Protein AF-A0A354ZHV3-F1 (afdb_monomer_lite)

Radius of gyration: 22.23 Å; chains: 1; bounding box: 55×33×62 Å

pLDDT: mean 83.25, std 14.15, range [34.53, 95.12]

Secondary structure (DSSP, 8-state):
-----HHHHHHHHHHHHHHHHHHHHH--PPP-BPPTTS-SEEEETTTTEEEESSSB---EEEEEEETTEEEEEEEETTEEEEHHHHHHHHGGGTT---------GGGTTSPPP---S---TTTTT------

Foldseek 3Di:
DDDDDPVRVVVVVVVVVVVVVVCVVPPDDDWDDDAPPDAQWDQDVVLRAIEGPTRDFLWDWDFDQDPVGTFTWIDGPNDTHGPVRVVVRCCVQPPDDDDDDDDPSVCSNDDDDDDDDDDDPPPPPPPDPDD

Sequence (131 aa):
MREMSDAEILQEYNECVMAQEFLAATYYRVAVEIPPGQPQLRYFARGDQWVPRGDVLRCVIHDCGSDSGSQAAIEIDDQELSIEEFGRMLTTYAGWGMRICFVPEDQLEREPEIEVREPNDEADYCRDWDE

Structure (mmCIF, N/CA/C/O backbone):
data_AF-A0A354ZHV3-F1
#
_entry.id   AF-A0A354ZHV3-F1
#
loop_
_atom_site.group_PDB
_atom_site.id
_atom_site.type_symbol
_atom_site.label_atom_id
_atom_site.label_alt_id
_atom_site.label_comp_id
_atom_site.label_asym_id
_atom_site.label_entity_id
_atom_site.label_seq_id
_atom_site.pdbx_PDB_ins_code
_atom_site.Cartn_x
_atom_site.Cartn_y
_atom_site.Cartn_z
_atom_site.occupancy
_atom_site.B_iso_or_equiv
_atom_site.auth_seq_id
_atom_site.auth_comp_id
_atom_site.auth_asym_id
_atom_site.auth_atom_id
_atom_site.pdbx_PDB_model_num
ATOM 1 N N . MET A 1 1 ? -28.012 15.281 36.222 1.00 51.34 1 MET A N 1
ATOM 2 C CA . MET A 1 1 ? -26.556 15.105 36.055 1.00 51.34 1 MET A CA 1
ATOM 3 C C . MET A 1 1 ? -26.115 14.181 37.175 1.00 51.34 1 MET A C 1
ATOM 5 O O . MET A 1 1 ? -26.450 14.482 38.312 1.00 51.34 1 MET A O 1
ATOM 9 N N . ARG A 1 2 ? -25.524 13.021 36.870 1.00 65.38 2 ARG A N 1
ATOM 10 C CA . ARG A 1 2 ? -24.914 12.174 37.906 1.00 65.38 2 ARG A CA 1
ATOM 11 C C . ARG A 1 2 ? -23.575 12.814 38.263 1.00 65.38 2 ARG A C 1
ATOM 13 O O . ARG A 1 2 ? -22.755 12.990 37.368 1.00 65.38 2 ARG A O 1
ATOM 20 N N . GLU A 1 3 ? -23.392 13.195 39.520 1.00 77.31 3 GLU A N 1
ATOM 21 C CA . GLU A 1 3 ? -22.062 13.491 40.050 1.00 77.31 3 GLU A CA 1
ATOM 22 C C . GLU A 1 3 ? -21.380 12.146 40.289 1.00 77.31 3 GLU A C 1
ATOM 24 O O . GLU A 1 3 ? -21.839 11.360 41.114 1.00 77.31 3 GLU A O 1
ATOM 29 N N . MET A 1 4 ? -20.364 11.851 39.482 1.00 78.56 4 MET A N 1
ATOM 30 C CA . MET A 1 4 ? -19.499 10.692 39.673 1.00 78.56 4 MET A CA 1
ATOM 31 C C . MET A 1 4 ? -18.311 11.127 40.515 1.00 78.56 4 MET A C 1
ATOM 33 O O . MET A 1 4 ? -17.766 12.213 40.311 1.00 78.56 4 MET A O 1
ATOM 37 N N . SER A 1 5 ? -17.913 10.282 41.451 1.00 88.44 5 SER A N 1
ATOM 38 C CA . SER A 1 5 ? -16.644 10.440 42.146 1.00 88.44 5 SER A CA 1
ATOM 39 C C . SER A 1 5 ? -15.473 10.199 41.191 1.00 88.44 5 SER A C 1
ATOM 41 O O . SER A 1 5 ? -15.588 9.459 40.213 1.00 88.44 5 SER A O 1
ATOM 43 N N . ASP A 1 6 ? -14.313 10.769 41.510 1.00 86.56 6 ASP A N 1
ATOM 44 C CA . ASP A 1 6 ? -13.072 10.536 40.761 1.00 86.56 6 ASP A CA 1
ATOM 45 C C . ASP A 1 6 ? -12.753 9.036 40.612 1.00 86.56 6 ASP A C 1
ATOM 47 O O . ASP A 1 6 ? -12.227 8.607 39.588 1.00 86.56 6 ASP A O 1
ATOM 51 N N . ALA A 1 7 ? -13.117 8.218 41.606 1.00 88.44 7 ALA A N 1
ATOM 52 C CA . ALA A 1 7 ? -12.936 6.769 41.565 1.00 88.44 7 ALA A CA 1
ATOM 53 C C . ALA A 1 7 ? -13.839 6.086 40.523 1.00 88.44 7 ALA A C 1
ATOM 55 O O . ALA A 1 7 ? -13.375 5.205 39.804 1.00 88.44 7 ALA A O 1
ATOM 56 N N . GLU A 1 8 ? -15.099 6.512 40.411 1.00 87.88 8 GLU A N 1
ATOM 57 C CA . GLU A 1 8 ? -16.034 6.005 39.397 1.00 87.88 8 GLU A CA 1
ATOM 58 C C . GLU A 1 8 ? -15.601 6.433 37.989 1.00 87.88 8 GLU A C 1
ATOM 60 O O . GLU A 1 8 ? -15.647 5.630 37.063 1.00 87.88 8 GLU A O 1
ATOM 65 N N . ILE A 1 9 ? -15.086 7.658 37.835 1.00 87.38 9 ILE A N 1
ATOM 66 C CA . ILE A 1 9 ? -14.523 8.135 36.562 1.00 87.38 9 ILE A CA 1
ATOM 67 C C . ILE A 1 9 ? -13.322 7.281 36.138 1.00 87.38 9 ILE A C 1
ATOM 69 O O . ILE A 1 9 ? -13.232 6.867 34.982 1.00 87.38 9 ILE A O 1
ATOM 73 N N . LEU A 1 10 ? -12.398 7.005 37.064 1.00 90.94 10 LEU A N 1
ATOM 74 C CA . LEU A 1 10 ? -11.225 6.178 36.780 1.00 90.94 10 LEU A CA 1
ATOM 75 C C . LEU A 1 10 ? -11.608 4.737 36.440 1.00 90.94 10 LEU A C 1
ATOM 77 O O . LEU A 1 10 ? -10.989 4.133 35.565 1.00 90.94 10 LEU A O 1
ATOM 81 N N . GLN A 1 11 ? -12.620 4.188 37.108 1.00 91.88 11 GLN A N 1
ATOM 82 C CA . GLN A 1 11 ? -13.105 2.845 36.825 1.00 91.88 11 GLN A CA 1
ATOM 83 C C . GLN A 1 11 ? -13.695 2.746 35.412 1.00 91.88 11 GLN A C 1
ATOM 85 O O . GLN A 1 11 ? -13.255 1.901 34.638 1.00 91.88 11 GLN A O 1
ATOM 90 N N . 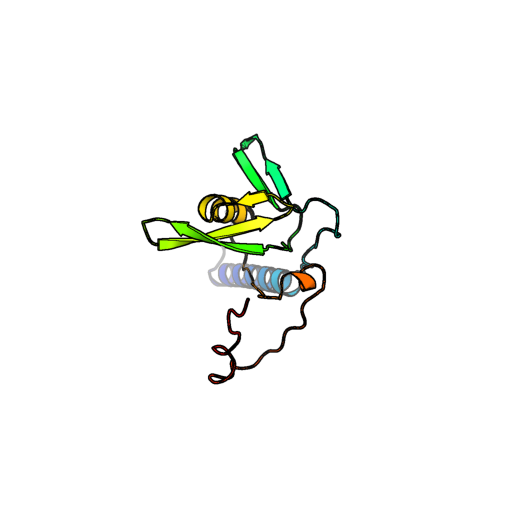GLU A 1 12 ? -14.608 3.645 35.049 1.00 87.75 12 GLU A N 1
ATOM 91 C CA . GLU A 1 12 ? -15.230 3.683 33.717 1.00 87.75 12 GLU A CA 1
ATOM 92 C C . GLU A 1 12 ? -14.187 3.900 32.604 1.00 87.75 12 GLU A C 1
ATOM 94 O O . GLU A 1 12 ? -14.249 3.278 31.540 1.00 87.75 12 GLU A O 1
ATOM 99 N N . TYR A 1 13 ? -13.177 4.741 32.856 1.00 87.44 13 TYR A N 1
ATOM 100 C CA . TYR A 1 13 ? -12.062 4.939 31.929 1.00 87.44 13 TYR A CA 1
ATOM 101 C C . TYR A 1 13 ? -11.245 3.658 31.736 1.00 87.44 13 TYR A C 1
ATOM 103 O O . TYR A 1 13 ? -10.974 3.264 30.601 1.00 87.44 13 TYR A O 1
ATOM 111 N N . ASN A 1 14 ? -10.881 2.980 32.826 1.00 91.19 14 ASN A N 1
ATOM 112 C CA . ASN A 1 14 ? -10.129 1.729 32.752 1.00 91.19 14 ASN A CA 1
ATOM 113 C C . ASN A 1 14 ? -10.936 0.628 32.052 1.00 91.19 14 ASN A C 1
ATOM 115 O O . ASN A 1 14 ? -10.379 -0.118 31.254 1.00 91.19 14 ASN A O 1
ATOM 119 N N . GLU A 1 15 ? -12.246 0.550 32.291 1.00 91.25 15 GLU A N 1
ATOM 120 C CA . GLU A 1 15 ? -13.139 -0.381 31.593 1.00 91.25 15 GLU A CA 1
ATOM 121 C C . GLU A 1 15 ? -13.189 -0.091 30.082 1.00 91.25 15 GLU A C 1
ATOM 123 O O . GLU A 1 15 ? -13.094 -1.018 29.274 1.00 91.25 15 GLU A O 1
ATOM 128 N N . CYS A 1 16 ? -13.232 1.186 29.683 1.00 86.25 16 CYS A N 1
ATOM 129 C CA . CYS A 1 16 ? -13.118 1.591 28.280 1.00 86.25 16 CYS A CA 1
ATOM 130 C C . CYS A 1 16 ? -11.776 1.189 27.654 1.00 86.25 16 CYS A C 1
ATOM 132 O O . CYS A 1 16 ? -11.764 0.648 26.548 1.00 86.25 16 CYS A O 1
ATOM 134 N N . VAL A 1 17 ? -10.658 1.426 28.347 1.00 89.00 17 VAL A N 1
ATOM 135 C CA . VAL A 1 17 ? -9.319 1.052 27.865 1.00 89.00 17 VAL A CA 1
ATOM 136 C C . VAL A 1 17 ? -9.219 -0.461 27.693 1.00 89.00 17 VAL A C 1
ATOM 138 O O . VAL A 1 17 ? -8.845 -0.921 26.621 1.00 89.00 17 VAL A O 1
ATOM 141 N N . MET A 1 18 ? -9.650 -1.242 28.684 1.00 87.19 18 MET A N 1
ATOM 142 C CA . MET A 1 18 ? -9.642 -2.707 28.608 1.00 87.19 18 MET A CA 1
ATOM 143 C C . MET A 1 18 ? -10.508 -3.230 27.456 1.00 87.19 18 MET A C 1
ATOM 145 O O . MET A 1 18 ? -10.120 -4.172 26.770 1.00 87.19 18 MET A O 1
ATOM 149 N N . ALA A 1 19 ? -11.670 -2.619 27.205 1.00 80.69 19 ALA A N 1
ATOM 150 C CA . ALA A 1 19 ? -12.524 -2.983 26.077 1.00 80.69 19 ALA A CA 1
ATOM 151 C C . ALA A 1 19 ? -11.880 -2.638 24.722 1.00 80.69 19 ALA A C 1
ATOM 153 O O . ALA A 1 19 ? -11.991 -3.416 23.773 1.00 80.69 19 ALA A O 1
ATOM 154 N N . GLN A 1 20 ? -11.185 -1.500 24.629 1.00 80.06 20 GLN A N 1
ATOM 155 C CA . GLN A 1 20 ? -10.431 -1.102 23.438 1.00 80.06 20 GLN A CA 1
ATOM 156 C C . GLN A 1 20 ? -9.228 -2.015 23.194 1.00 80.06 20 GLN A C 1
ATOM 158 O O . GLN A 1 20 ? -9.031 -2.456 22.065 1.00 80.06 20 GLN A O 1
ATOM 163 N N . GLU A 1 21 ? -8.465 -2.347 24.235 1.00 79.19 21 GLU A N 1
ATOM 164 C CA . GLU A 1 21 ? -7.347 -3.290 24.166 1.00 79.19 21 GLU A CA 1
ATOM 165 C C . GLU A 1 21 ? -7.827 -4.692 23.793 1.00 79.19 21 GLU A C 1
ATOM 167 O O . GLU A 1 21 ? -7.226 -5.340 22.941 1.00 79.19 21 GLU A O 1
ATOM 172 N N . PHE A 1 22 ? -8.950 -5.146 24.356 1.00 73.06 22 PHE A N 1
ATOM 173 C CA . PHE A 1 22 ? -9.563 -6.420 23.993 1.00 73.06 22 PHE A CA 1
ATOM 174 C C . PHE A 1 22 ? -10.008 -6.438 22.529 1.00 73.06 22 PHE A C 1
ATOM 176 O O . PHE A 1 22 ? -9.721 -7.397 21.815 1.00 73.06 22 PHE A O 1
ATOM 183 N N . LEU A 1 23 ? -10.671 -5.381 22.048 1.00 68.19 23 LEU A N 1
ATOM 184 C CA . LEU A 1 23 ? -11.041 -5.248 20.637 1.00 68.19 23 LEU A CA 1
ATOM 185 C C . LEU A 1 23 ? -9.807 -5.211 19.734 1.00 68.19 23 LEU A C 1
ATOM 187 O O . LEU A 1 23 ? -9.793 -5.910 18.728 1.00 68.19 23 LEU A O 1
ATOM 191 N N . ALA A 1 24 ? -8.766 -4.465 20.101 1.00 66.38 24 ALA A N 1
ATOM 192 C CA . ALA A 1 24 ? -7.513 -4.406 19.353 1.00 66.38 24 ALA A CA 1
ATOM 193 C C . ALA A 1 24 ? -6.803 -5.770 19.312 1.00 66.38 24 ALA A C 1
ATOM 195 O O . ALA A 1 24 ? -6.322 -6.177 18.259 1.00 66.38 24 ALA A O 1
ATOM 196 N N . ALA A 1 25 ? -6.793 -6.505 20.426 1.00 68.12 25 ALA A N 1
ATOM 197 C CA . ALA A 1 25 ? -6.199 -7.837 20.526 1.00 68.12 25 ALA A CA 1
ATOM 198 C C . ALA A 1 25 ? -7.020 -8.917 19.802 1.00 68.12 25 ALA A C 1
ATOM 200 O O . ALA A 1 25 ? -6.466 -9.907 19.331 1.00 68.12 25 ALA A O 1
ATOM 201 N N . THR A 1 26 ? -8.340 -8.736 19.710 1.00 61.81 26 THR A N 1
ATOM 202 C CA . THR A 1 26 ? -9.261 -9.701 19.087 1.00 61.81 26 THR A CA 1
ATOM 203 C C . THR A 1 26 ? -9.508 -9.393 17.606 1.00 61.81 26 THR A C 1
ATOM 205 O O . THR A 1 26 ? -9.989 -10.252 16.864 1.00 61.81 26 THR A O 1
ATOM 208 N N . TYR A 1 27 ? -9.176 -8.186 17.140 1.00 60.88 27 TYR A N 1
ATOM 209 C CA . TYR A 1 27 ? -9.319 -7.795 15.742 1.00 60.88 27 TYR A CA 1
ATOM 210 C C . TYR A 1 27 ? -8.231 -8.447 14.883 1.00 60.88 27 TYR A C 1
ATOM 212 O O . TYR A 1 27 ? -7.177 -7.880 14.607 1.00 60.88 27 TYR A O 1
ATOM 220 N N . TYR A 1 28 ? -8.513 -9.666 14.433 1.00 63.28 28 TYR A N 1
ATOM 221 C CA . TYR A 1 28 ? -7.711 -10.354 13.432 1.00 63.28 28 TYR A CA 1
ATOM 222 C C . TYR A 1 28 ? -8.126 -9.880 12.037 1.00 63.28 28 TYR A C 1
ATOM 224 O O . TYR A 1 28 ? -9.110 -10.360 11.468 1.00 63.28 28 TYR A O 1
ATOM 232 N N . ARG A 1 29 ? -7.399 -8.904 11.482 1.00 72.88 29 ARG A N 1
ATOM 233 C CA . ARG A 1 29 ? -7.583 -8.511 10.083 1.00 72.88 29 ARG A CA 1
ATOM 234 C C . ARG A 1 29 ? -6.724 -9.373 9.171 1.00 72.88 29 ARG A C 1
ATOM 236 O O . ARG A 1 29 ? -5.507 -9.413 9.311 1.00 72.88 29 ARG A O 1
ATOM 243 N N . VA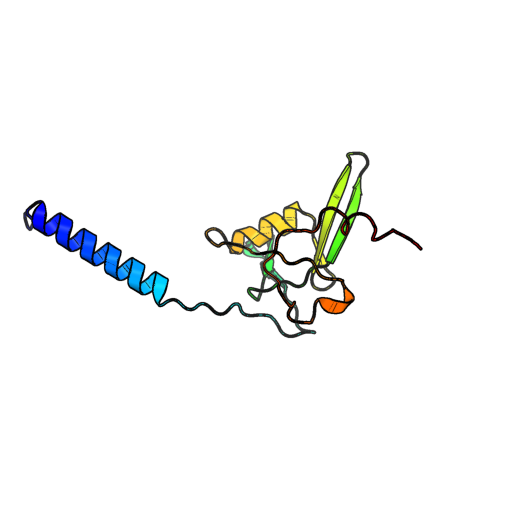L A 1 30 ? -7.379 -9.993 8.197 1.00 81.88 30 VAL A N 1
ATOM 244 C CA . VAL A 1 30 ? -6.733 -10.673 7.074 1.00 81.88 30 VAL A CA 1
ATOM 245 C C . VAL A 1 30 ? -6.636 -9.676 5.926 1.00 81.88 30 VAL A C 1
ATOM 247 O O . VAL A 1 30 ? -7.658 -9.128 5.514 1.00 81.88 30 VAL A O 1
ATOM 250 N N . ALA A 1 31 ? -5.419 -9.415 5.450 1.00 86.06 31 ALA A N 1
ATOM 251 C CA . ALA A 1 31 ? -5.205 -8.634 4.238 1.00 86.06 31 ALA A CA 1
ATOM 252 C C . ALA A 1 31 ? -5.781 -9.395 3.035 1.00 86.06 31 ALA A C 1
ATOM 254 O O . ALA A 1 31 ? -5.526 -10.588 2.872 1.00 86.06 31 ALA A O 1
ATOM 255 N N . VAL A 1 32 ? -6.583 -8.722 2.213 1.00 90.12 32 VAL A N 1
ATOM 256 C CA . VAL A 1 32 ? -7.205 -9.322 1.029 1.00 90.12 32 VAL A CA 1
ATOM 257 C C . VAL A 1 32 ? -6.373 -9.014 -0.207 1.00 90.12 32 VAL A C 1
ATOM 259 O O . VAL A 1 32 ? -6.301 -7.867 -0.643 1.00 90.12 32 VAL A O 1
ATOM 262 N N . GLU A 1 33 ? -5.794 -10.042 -0.814 1.00 92.56 33 GLU A N 1
ATOM 263 C CA . GLU A 1 33 ? -5.120 -9.935 -2.105 1.00 92.56 33 GLU A CA 1
ATOM 264 C C . GLU A 1 33 ? -6.099 -10.159 -3.267 1.00 92.56 33 GLU A C 1
ATOM 266 O O . GLU A 1 33 ? -6.948 -11.054 -3.233 1.00 92.56 33 GLU A O 1
ATOM 271 N N . ILE A 1 34 ? -5.996 -9.332 -4.313 1.00 94.00 34 ILE A N 1
ATOM 272 C CA . ILE A 1 34 ? -6.787 -9.508 -5.537 1.00 94.00 34 ILE A CA 1
ATOM 273 C C . ILE A 1 34 ? -6.172 -10.637 -6.376 1.00 94.00 34 ILE A C 1
ATOM 275 O O . ILE A 1 34 ? -4.971 -10.567 -6.649 1.00 94.00 34 ILE A O 1
ATOM 279 N N . PRO A 1 35 ? -6.956 -11.637 -6.834 1.00 92.06 35 PRO A N 1
ATOM 280 C CA . PRO A 1 35 ? -6.435 -12.737 -7.644 1.00 92.06 35 PRO A CA 1
ATOM 281 C C . PRO A 1 35 ? -5.690 -12.261 -8.904 1.00 92.06 35 PRO A C 1
ATOM 283 O O . PRO A 1 35 ? -6.112 -11.264 -9.501 1.00 92.06 35 PRO A O 1
ATOM 286 N N . PRO A 1 36 ? -4.644 -12.981 -9.354 1.00 88.12 36 PRO A N 1
ATOM 287 C CA . PRO A 1 36 ? -3.948 -12.677 -10.603 1.00 88.12 36 PRO A CA 1
ATOM 288 C C . PRO A 1 36 ? -4.900 -12.566 -11.801 1.00 88.12 36 PRO A C 1
ATOM 290 O O . PRO A 1 36 ? -5.926 -13.251 -11.875 1.00 88.12 36 PRO A O 1
ATOM 293 N N . GLY A 1 37 ? -4.580 -11.665 -12.731 1.00 87.81 37 GLY A N 1
ATOM 294 C CA . GLY A 1 37 ? -5.403 -11.365 -13.907 1.00 87.81 37 GLY A CA 1
ATOM 295 C C . GLY A 1 37 ? -6.659 -10.526 -13.634 1.00 87.81 37 GLY A C 1
ATOM 296 O O . GLY A 1 37 ? -7.376 -10.183 -14.574 1.00 87.81 37 GLY A O 1
ATOM 297 N N . GLN A 1 38 ? -6.948 -10.174 -12.376 1.00 92.19 38 GLN A N 1
ATOM 298 C CA . GLN A 1 38 ? -7.950 -9.161 -12.050 1.00 92.19 38 GLN A CA 1
ATOM 299 C C . GLN A 1 38 ? -7.286 -7.819 -11.738 1.00 92.19 38 GLN A C 1
ATOM 301 O O . GLN A 1 38 ? -6.236 -7.806 -11.099 1.00 92.19 38 GLN A O 1
ATOM 306 N N . PRO A 1 39 ? -7.927 -6.690 -12.094 1.00 93.00 39 PRO A N 1
ATOM 307 C CA . PRO A 1 39 ? -7.365 -5.381 -11.799 1.00 93.00 39 PRO A CA 1
ATOM 308 C C . PRO A 1 39 ? -7.295 -5.172 -10.283 1.00 93.00 39 PRO A C 1
ATOM 310 O O . PRO A 1 39 ? -8.302 -5.319 -9.587 1.00 93.00 39 PRO A O 1
ATOM 313 N N . GLN A 1 40 ? -6.121 -4.837 -9.771 1.00 95.12 40 GLN A N 1
ATOM 314 C CA . GLN A 1 40 ? -5.835 -4.387 -8.414 1.00 95.12 40 GLN A CA 1
ATOM 315 C C . GLN A 1 40 ? -6.277 -2.938 -8.196 1.00 95.12 40 GLN A C 1
ATOM 317 O O . GLN A 1 40 ? -6.679 -2.584 -7.085 1.00 95.12 40 GLN A O 1
ATOM 322 N N . LEU A 1 41 ? -6.269 -2.113 -9.244 1.00 94.19 41 LEU A N 1
ATOM 323 C CA . LEU A 1 41 ? -6.688 -0.715 -9.180 1.00 94.19 41 LEU A CA 1
ATOM 324 C C . LEU A 1 41 ? -8.103 -0.492 -9.719 1.00 94.19 41 LEU A C 1
ATOM 326 O O . LEU A 1 41 ? -8.617 -1.199 -10.588 1.00 94.19 41 LEU A O 1
ATOM 330 N N . ARG A 1 42 ? -8.762 0.545 -9.201 1.00 94.19 42 ARG A N 1
ATOM 331 C CA . ARG A 1 42 ? -9.945 1.144 -9.827 1.00 94.19 42 ARG A CA 1
ATOM 332 C C . ARG A 1 42 ? -9.834 2.658 -9.801 1.00 94.19 42 ARG A C 1
ATOM 334 O O . ARG A 1 42 ? -9.391 3.236 -8.812 1.00 94.19 42 ARG A O 1
ATOM 341 N N . TYR A 1 43 ? -10.300 3.307 -10.855 1.00 92.81 43 TYR A N 1
ATOM 342 C CA . TYR A 1 43 ? -10.335 4.760 -10.897 1.00 92.81 43 TYR A CA 1
ATOM 343 C C . TYR A 1 43 ? -11.559 5.296 -10.138 1.00 92.81 43 TYR A C 1
ATOM 345 O O . TYR A 1 43 ? -12.695 4.858 -10.350 1.00 92.81 43 TYR A O 1
ATOM 353 N N . PHE A 1 44 ? -11.339 6.246 -9.231 1.00 91.69 44 PHE A N 1
ATOM 354 C CA . PHE A 1 44 ? -12.372 6.895 -8.431 1.00 91.69 44 PHE A CA 1
ATOM 355 C C . PHE A 1 44 ? -12.621 8.321 -8.927 1.00 91.69 44 PHE A C 1
ATOM 357 O O . PHE A 1 44 ? -12.037 9.286 -8.440 1.00 91.69 44 PHE A O 1
ATOM 364 N N . ALA A 1 45 ? -13.568 8.460 -9.859 1.00 91.25 45 ALA A N 1
ATOM 365 C CA . ALA A 1 45 ? -13.830 9.715 -10.568 1.00 91.25 45 ALA A CA 1
ATOM 366 C C . ALA A 1 45 ? -14.137 10.927 -9.665 1.00 91.25 45 ALA A C 1
ATOM 368 O O . ALA A 1 45 ? -13.819 12.053 -10.021 1.00 91.25 45 ALA A O 1
ATOM 369 N N . ARG A 1 46 ? -14.748 10.729 -8.486 1.00 88.50 46 ARG A N 1
ATOM 370 C CA . ARG A 1 46 ? -15.070 11.848 -7.574 1.00 88.50 46 ARG A CA 1
ATOM 371 C C . ARG A 1 46 ? -13.841 12.437 -6.882 1.00 88.50 46 ARG A C 1
ATOM 373 O O . ARG A 1 46 ? -13.921 13.571 -6.425 1.00 88.50 46 ARG A O 1
ATOM 380 N N . GLY A 1 47 ? -12.771 11.657 -6.752 1.00 84.44 47 GLY A N 1
ATOM 381 C CA . GLY A 1 47 ? -11.505 12.083 -6.157 1.00 84.44 47 GLY A CA 1
ATOM 382 C C . GLY A 1 47 ? -10.377 12.224 -7.175 1.00 84.44 47 GLY A C 1
ATOM 383 O O . GLY A 1 47 ? -9.257 12.465 -6.751 1.00 84.44 47 GLY A O 1
ATOM 384 N N . ASP A 1 48 ? -10.671 12.038 -8.469 1.00 88.50 48 ASP A N 1
ATOM 385 C CA . ASP A 1 48 ? -9.699 12.070 -9.571 1.00 88.50 48 ASP A CA 1
ATOM 386 C C . ASP A 1 48 ? -8.410 11.289 -9.254 1.00 88.50 48 ASP A C 1
ATOM 388 O O . ASP A 1 48 ? -7.287 11.785 -9.337 1.00 88.50 48 ASP A O 1
ATOM 392 N N . GLN A 1 49 ? -8.581 10.056 -8.773 1.00 91.31 49 GLN A N 1
ATOM 393 C CA . GLN A 1 49 ? -7.459 9.239 -8.326 1.00 91.31 49 GLN A CA 1
ATOM 394 C C . GLN A 1 49 ? -7.717 7.752 -8.514 1.00 91.31 49 GLN A C 1
ATOM 396 O O . GLN A 1 49 ? -8.856 7.279 -8.454 1.00 91.31 49 GLN A O 1
ATOM 401 N N . TRP A 1 50 ? -6.634 7.002 -8.666 1.00 93.31 50 TRP A N 1
ATOM 402 C CA . TRP A 1 50 ? -6.644 5.557 -8.521 1.00 93.31 50 TRP A CA 1
ATOM 403 C C . TRP A 1 50 ? -6.797 5.175 -7.050 1.00 93.31 50 TRP A C 1
ATOM 405 O O . TRP A 1 50 ? -6.274 5.847 -6.160 1.00 93.31 50 TRP A O 1
ATOM 415 N N . VAL A 1 51 ? -7.558 4.112 -6.794 1.00 93.75 51 VAL A N 1
ATOM 416 C CA . VAL A 1 51 ? -7.699 3.519 -5.464 1.00 93.75 51 VAL A CA 1
ATOM 417 C C . VAL A 1 51 ? -7.513 2.003 -5.537 1.00 93.75 51 VAL A C 1
ATOM 419 O O . VAL A 1 51 ? -7.972 1.374 -6.499 1.00 93.75 51 VAL A O 1
ATOM 422 N N . PRO A 1 52 ? -6.885 1.404 -4.517 1.00 94.31 52 PRO A N 1
ATOM 423 C CA . PRO A 1 52 ? -6.660 -0.029 -4.461 1.00 94.31 52 PRO A CA 1
ATOM 424 C C . PRO A 1 52 ? -7.975 -0.774 -4.196 1.00 94.31 52 PRO A C 1
ATOM 426 O O . PRO A 1 52 ? -8.891 -0.269 -3.534 1.00 94.31 52 PRO A O 1
ATOM 429 N N . ARG A 1 53 ? -8.098 -1.978 -4.759 1.00 94.44 53 ARG A N 1
ATOM 430 C CA . ARG A 1 53 ? -9.240 -2.884 -4.553 1.00 94.44 53 ARG A CA 1
ATOM 431 C C . ARG A 1 53 ? -8.998 -3.913 -3.453 1.00 94.44 53 ARG A C 1
ATOM 433 O O . ARG A 1 53 ? -9.975 -4.405 -2.893 1.00 94.44 53 ARG A O 1
ATOM 440 N N . GLY A 1 54 ? -7.739 -4.241 -3.182 1.00 91.38 54 GLY A N 1
ATOM 441 C CA . GLY A 1 54 ? -7.305 -5.149 -2.121 1.00 91.38 54 GLY A CA 1
ATOM 442 C C . GLY A 1 54 ? -6.258 -4.492 -1.229 1.00 91.38 54 GLY A C 1
ATOM 443 O O . GLY A 1 54 ? -5.814 -3.387 -1.512 1.00 91.38 54 GLY A O 1
ATOM 444 N N . ASP A 1 55 ? -5.885 -5.178 -0.154 1.00 91.19 55 ASP A N 1
ATOM 445 C CA . ASP A 1 55 ? -4.885 -4.728 0.819 1.00 91.19 55 ASP A CA 1
ATOM 446 C C . ASP A 1 55 ? -3.440 -5.069 0.390 1.00 91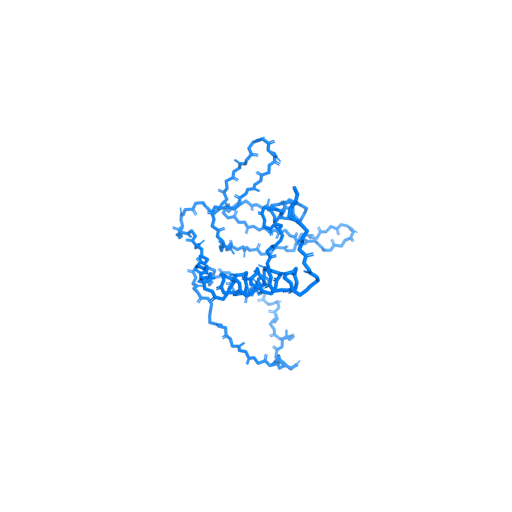.19 55 ASP A C 1
ATOM 448 O O . ASP A 1 55 ? -2.494 -4.546 0.975 1.00 91.19 55 ASP A O 1
ATOM 452 N N . VAL A 1 56 ? -3.269 -5.936 -0.617 1.00 92.38 56 VAL A N 1
ATOM 453 C CA . VAL A 1 56 ? -1.971 -6.297 -1.214 1.00 92.38 56 VAL A CA 1
ATOM 454 C C . VAL A 1 56 ? -1.886 -5.717 -2.622 1.00 92.38 56 VAL A C 1
ATOM 456 O O . VAL A 1 56 ? -2.811 -5.890 -3.420 1.00 92.38 56 VAL A O 1
ATOM 459 N N . LEU A 1 57 ? -0.776 -5.033 -2.907 1.00 93.19 57 LEU A N 1
ATOM 460 C CA . LEU A 1 57 ? -0.451 -4.472 -4.214 1.00 93.19 57 LEU A CA 1
ATOM 461 C C . LEU A 1 57 ? 0.830 -5.115 -4.735 1.00 93.19 57 LEU A C 1
ATOM 463 O O . LEU A 1 57 ? 1.864 -5.078 -4.068 1.00 93.19 57 LEU A O 1
ATOM 467 N N . ARG A 1 58 ? 0.746 -5.685 -5.933 1.00 94.31 58 ARG A N 1
ATOM 468 C CA . ARG A 1 58 ? 1.881 -6.181 -6.705 1.00 94.31 58 ARG A CA 1
ATOM 469 C C . ARG A 1 58 ? 2.325 -5.065 -7.636 1.00 94.31 58 ARG A C 1
ATOM 471 O O . ARG A 1 58 ? 1.592 -4.729 -8.568 1.00 94.31 58 ARG A O 1
ATOM 478 N N . CYS A 1 59 ? 3.477 -4.484 -7.326 1.00 94.38 59 CYS A N 1
ATOM 479 C CA . CYS A 1 59 ? 4.009 -3.311 -8.006 1.00 94.38 59 CYS A CA 1
ATOM 480 C C . CYS A 1 59 ? 5.373 -3.620 -8.622 1.00 94.38 59 CYS A C 1
ATOM 482 O O . CYS A 1 59 ? 6.185 -4.299 -7.991 1.00 94.38 59 CYS A O 1
ATOM 484 N N . VAL A 1 60 ? 5.656 -3.027 -9.778 1.00 93.75 60 VAL A N 1
ATOM 485 C CA . VAL A 1 60 ? 7.015 -2.924 -10.324 1.00 93.75 60 VAL A CA 1
ATOM 486 C C . VAL A 1 60 ? 7.520 -1.505 -10.081 1.00 93.75 60 VAL A C 1
ATOM 488 O O . VAL A 1 60 ? 6.763 -0.542 -10.194 1.00 93.75 60 VAL A O 1
ATOM 491 N N . ILE A 1 61 ? 8.782 -1.373 -9.675 1.00 93.06 61 ILE A N 1
ATOM 492 C CA . ILE A 1 61 ? 9.415 -0.076 -9.427 1.00 93.06 61 ILE A CA 1
ATOM 493 C C . ILE A 1 61 ? 10.380 0.190 -10.572 1.00 93.06 61 ILE A C 1
ATOM 495 O O . ILE A 1 61 ? 11.343 -0.553 -10.747 1.00 93.06 61 ILE A O 1
ATOM 499 N N . HIS A 1 62 ? 10.142 1.274 -11.297 1.00 89.94 62 HIS A N 1
ATOM 500 C CA . HIS A 1 62 ? 10.998 1.745 -12.378 1.00 89.94 62 HIS A CA 1
ATOM 501 C C . HIS A 1 62 ? 11.779 2.979 -11.941 1.00 89.94 62 HIS A C 1
ATOM 503 O O . HIS A 1 62 ? 11.276 3.810 -11.178 1.00 89.94 62 HIS A O 1
ATOM 509 N N . ASP A 1 63 ? 13.008 3.111 -12.438 1.00 87.56 63 ASP A N 1
ATOM 510 C CA . ASP A 1 63 ? 13.775 4.348 -12.311 1.00 87.56 63 ASP A CA 1
ATOM 511 C C . ASP A 1 63 ? 13.480 5.257 -13.506 1.00 87.56 63 ASP A C 1
ATOM 513 O O . ASP A 1 63 ? 13.936 5.016 -14.628 1.00 87.56 63 ASP A O 1
ATOM 517 N N . CYS A 1 64 ? 12.717 6.318 -13.259 1.00 74.25 64 CYS A N 1
ATOM 518 C CA . CYS A 1 64 ? 12.489 7.366 -14.235 1.00 74.25 64 CYS A CA 1
ATOM 519 C C . CYS A 1 64 ? 13.511 8.481 -13.992 1.00 74.25 64 CYS A C 1
ATOM 521 O O . CYS A 1 64 ? 13.347 9.354 -13.134 1.00 74.25 64 CYS A O 1
ATOM 523 N N . GLY A 1 65 ? 14.598 8.442 -14.763 1.00 63.03 65 GLY A N 1
ATOM 524 C CA . GLY A 1 65 ? 15.616 9.486 -14.763 1.00 63.03 65 GLY A CA 1
ATOM 525 C C . GLY A 1 65 ? 15.064 10.815 -15.288 1.00 63.03 65 GLY A C 1
ATOM 526 O O . GLY A 1 65 ? 14.506 10.882 -16.382 1.00 63.03 65 GLY A O 1
ATOM 527 N N . SER A 1 66 ? 15.258 11.891 -14.525 1.00 61.84 66 SER A N 1
ATOM 528 C CA . SER A 1 66 ? 15.014 13.273 -14.955 1.00 61.84 66 SER A CA 1
ATOM 529 C C . SER A 1 66 ? 16.313 14.084 -14.951 1.00 61.84 66 SER A C 1
ATOM 531 O O . SER A 1 66 ? 17.271 13.728 -14.261 1.00 61.84 66 SER A O 1
ATOM 533 N N . ASP A 1 67 ? 16.327 15.237 -15.631 1.00 61.78 67 ASP A N 1
ATOM 534 C CA . ASP A 1 67 ? 17.436 16.211 -15.565 1.00 61.78 67 ASP A CA 1
ATOM 535 C C . ASP A 1 67 ? 17.733 16.691 -14.122 1.00 61.78 67 ASP A C 1
ATOM 537 O O . ASP A 1 67 ? 18.803 17.237 -13.850 1.00 61.78 67 ASP A O 1
ATOM 541 N N . SER A 1 68 ? 16.797 16.487 -13.186 1.00 64.56 68 SER A N 1
ATOM 542 C CA . SER A 1 68 ? 16.900 16.836 -11.762 1.00 64.56 68 SER A CA 1
ATOM 543 C C . SER A 1 68 ? 17.242 15.665 -10.823 1.00 64.56 68 SER A C 1
ATOM 545 O O . SER A 1 68 ? 17.404 15.899 -9.625 1.00 64.56 68 SER A O 1
ATOM 547 N N . GLY A 1 69 ? 17.371 14.434 -11.333 1.00 70.56 69 GLY A N 1
ATOM 548 C CA . GLY A 1 69 ? 17.647 13.220 -10.548 1.00 70.56 69 GLY A CA 1
ATOM 549 C C . GLY A 1 69 ? 16.733 12.038 -10.893 1.00 70.56 69 GLY A C 1
ATOM 550 O O . GLY A 1 69 ? 15.811 12.177 -11.698 1.00 70.56 69 GLY A O 1
ATOM 551 N N . SER A 1 70 ? 16.995 10.876 -10.288 1.00 75.19 70 SER A N 1
ATOM 552 C CA . SER A 1 70 ? 16.155 9.676 -10.393 1.00 75.19 70 SER A CA 1
ATOM 553 C C . SER A 1 70 ? 14.907 9.789 -9.518 1.00 75.19 70 SER A C 1
ATOM 555 O O . SER A 1 70 ? 14.977 10.202 -8.355 1.00 75.19 70 SER A O 1
ATOM 557 N N . GLN A 1 71 ? 13.753 9.422 -10.073 1.00 84.31 71 GLN A N 1
ATOM 558 C CA . GLN A 1 71 ? 12.485 9.357 -9.353 1.00 84.31 71 GLN A CA 1
ATOM 559 C C . GLN A 1 71 ? 11.807 8.020 -9.644 1.00 84.31 71 GLN A C 1
ATOM 561 O O . GLN A 1 71 ? 11.720 7.593 -10.791 1.00 84.31 71 GLN A O 1
ATOM 566 N N . ALA A 1 72 ? 11.306 7.367 -8.596 1.00 87.25 72 ALA A N 1
ATOM 567 C CA . ALA A 1 72 ? 10.590 6.111 -8.752 1.00 87.25 72 ALA A CA 1
ATOM 568 C C . ALA A 1 72 ? 9.246 6.338 -9.463 1.00 87.25 72 ALA A C 1
ATOM 570 O O . ALA A 1 72 ? 8.443 7.173 -9.028 1.00 87.25 72 ALA A O 1
ATOM 571 N N . ALA A 1 73 ? 8.996 5.552 -10.505 1.00 91.19 73 ALA A N 1
ATOM 572 C CA . ALA A 1 73 ? 7.669 5.332 -11.061 1.00 91.19 73 ALA A CA 1
ATOM 573 C C . ALA A 1 73 ? 7.188 3.940 -10.646 1.00 91.19 73 ALA A C 1
ATOM 575 O O . ALA A 1 73 ? 7.964 2.985 -10.614 1.00 91.19 73 ALA A O 1
ATOM 576 N N . ILE A 1 74 ? 5.921 3.838 -10.255 1.00 94.31 74 ILE A N 1
ATOM 577 C CA . ILE A 1 74 ? 5.336 2.608 -9.724 1.00 94.31 74 ILE A CA 1
ATOM 578 C C . ILE A 1 74 ? 4.329 2.086 -10.734 1.00 94.31 74 ILE A C 1
ATOM 580 O O . ILE A 1 74 ? 3.311 2.728 -10.974 1.00 94.31 74 ILE A O 1
ATOM 584 N N . GLU A 1 75 ? 4.585 0.916 -11.297 1.00 94.44 75 GLU A N 1
ATOM 585 C CA . GLU A 1 75 ? 3.663 0.261 -12.213 1.00 94.44 75 GLU A CA 1
ATOM 586 C C . GLU A 1 75 ? 2.786 -0.758 -11.477 1.00 94.44 75 GLU A C 1
ATOM 588 O O . GLU A 1 75 ? 3.285 -1.595 -10.720 1.00 94.44 75 GLU A O 1
ATOM 593 N N . ILE A 1 76 ? 1.470 -0.684 -11.696 1.00 93.56 76 ILE A N 1
ATOM 594 C CA . ILE A 1 76 ? 0.470 -1.632 -11.182 1.00 93.56 76 ILE A CA 1
ATOM 595 C C . ILE A 1 76 ? -0.588 -1.851 -12.267 1.00 93.56 76 ILE A C 1
ATOM 597 O O . ILE A 1 76 ? -1.209 -0.891 -12.712 1.00 93.56 76 ILE A O 1
ATOM 601 N N . ASP A 1 77 ? -0.851 -3.101 -12.654 1.00 88.94 77 ASP A N 1
ATOM 602 C CA . ASP A 1 77 ? -1.823 -3.458 -13.708 1.00 88.94 77 ASP A CA 1
ATOM 603 C C . ASP A 1 77 ? -1.604 -2.700 -15.038 1.00 88.94 77 ASP A C 1
ATOM 605 O O . ASP A 1 77 ? -2.541 -2.110 -15.587 1.00 88.94 77 ASP A O 1
ATOM 609 N N . ASP A 1 78 ? -0.362 -2.654 -15.528 1.00 87.44 78 ASP A N 1
ATOM 610 C CA . ASP A 1 78 ? 0.038 -1.897 -16.727 1.00 87.44 78 ASP A CA 1
ATOM 611 C C . ASP A 1 78 ? -0.233 -0.374 -16.627 1.00 87.44 78 ASP A C 1
ATOM 613 O O . ASP A 1 78 ? -0.249 0.339 -17.635 1.00 87.44 78 ASP A O 1
ATOM 617 N N . GLN A 1 79 ? -0.510 0.150 -15.425 1.00 89.38 79 GLN A N 1
ATOM 618 C CA . GLN A 1 79 ? -0.630 1.583 -15.155 1.00 89.38 79 GLN A CA 1
ATOM 619 C C . GLN A 1 79 ? 0.634 2.081 -14.465 1.00 89.38 79 GLN A C 1
ATOM 621 O O . GLN A 1 79 ? 0.895 1.729 -13.315 1.00 89.38 79 GLN A O 1
ATOM 626 N N . GLU A 1 80 ? 1.377 2.947 -15.144 1.00 92.69 80 GLU A N 1
ATOM 627 C CA . GLU A 1 80 ? 2.504 3.665 -14.558 1.00 92.69 80 GLU A CA 1
ATOM 628 C C . GLU A 1 80 ? 1.990 4.860 -13.745 1.00 92.69 80 GLU A C 1
ATOM 630 O O . GLU A 1 80 ? 1.307 5.746 -14.262 1.00 92.69 80 GLU A O 1
ATOM 635 N N . LEU A 1 81 ? 2.296 4.866 -12.450 1.00 92.00 81 LEU A N 1
ATOM 636 C CA . LEU A 1 81 ? 1.968 5.933 -11.517 1.00 92.00 81 LEU A CA 1
ATOM 637 C C . LEU A 1 81 ? 3.242 6.685 -11.154 1.00 92.00 81 LEU A C 1
ATOM 639 O O . LEU A 1 81 ? 4.230 6.093 -10.709 1.00 92.00 81 LEU A O 1
ATOM 643 N N . SER A 1 82 ? 3.195 8.010 -11.239 1.00 91.50 82 SER A N 1
ATOM 644 C CA . SER A 1 82 ? 4.222 8.836 -10.608 1.00 91.50 82 SER A CA 1
ATOM 645 C C . SER A 1 82 ? 4.213 8.633 -9.088 1.00 91.50 82 SER A C 1
ATOM 647 O O . SER A 1 82 ? 3.191 8.273 -8.493 1.00 91.50 82 SER A O 1
ATOM 649 N N . ILE A 1 83 ? 5.328 8.932 -8.415 1.00 91.19 83 ILE A N 1
ATOM 650 C CA . ILE A 1 83 ? 5.374 8.845 -6.947 1.00 91.19 83 ILE A CA 1
ATOM 651 C C . ILE A 1 83 ? 4.317 9.735 -6.266 1.00 91.19 83 ILE A C 1
ATOM 653 O O . ILE A 1 83 ? 3.832 9.400 -5.186 1.00 91.19 83 ILE A O 1
ATOM 657 N N . GLU A 1 84 ? 3.932 10.852 -6.892 1.00 91.50 84 GLU A N 1
ATOM 658 C CA . GLU A 1 84 ? 2.889 11.749 -6.385 1.00 91.50 84 GLU A CA 1
ATOM 659 C C . GLU A 1 84 ? 1.503 11.099 -6.467 1.00 91.50 84 GLU A C 1
ATOM 661 O O . GLU A 1 84 ? 0.728 11.146 -5.509 1.00 91.50 84 GLU A O 1
ATOM 666 N N . GLU A 1 85 ? 1.194 10.443 -7.586 1.00 92.44 85 GLU A N 1
ATOM 667 C CA . GLU A 1 85 ? -0.064 9.718 -7.774 1.00 92.44 85 GLU A CA 1
ATOM 668 C C . GLU A 1 85 ? -0.149 8.488 -6.876 1.00 92.44 85 GLU A C 1
ATOM 670 O O . GLU A 1 85 ? -1.184 8.258 -6.243 1.00 92.44 85 GLU A O 1
ATOM 675 N N . PHE A 1 86 ? 0.950 7.739 -6.764 1.00 93.44 86 PHE A N 1
ATOM 676 C CA . PHE A 1 86 ? 1.05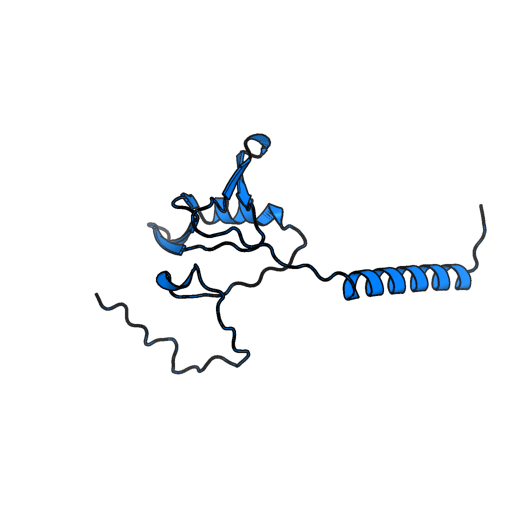5 6.610 -5.850 1.00 93.44 86 PHE A CA 1
ATOM 677 C C . PHE A 1 86 ? 0.893 7.067 -4.393 1.00 93.44 86 PHE A C 1
ATOM 679 O O . PHE A 1 86 ? 0.091 6.506 -3.644 1.00 93.44 86 PHE A O 1
ATOM 686 N N . GLY A 1 87 ? 1.561 8.156 -3.998 1.00 93.06 87 GLY A N 1
ATOM 687 C CA . GLY A 1 87 ? 1.410 8.761 -2.674 1.00 93.06 87 GLY A CA 1
ATOM 688 C C . GLY A 1 87 ? -0.026 9.205 -2.386 1.00 93.06 87 GLY A C 1
ATOM 689 O O . GLY A 1 87 ? -0.555 8.937 -1.305 1.00 93.06 87 GLY A O 1
ATOM 690 N N . ARG A 1 88 ? -0.706 9.813 -3.367 1.00 93.00 88 ARG A N 1
ATOM 691 C CA . ARG A 1 88 ? -2.127 10.174 -3.257 1.00 93.00 88 ARG A CA 1
ATOM 692 C C . ARG A 1 88 ? -3.007 8.937 -3.085 1.00 93.00 88 ARG A C 1
ATOM 694 O O . ARG A 1 88 ? -3.900 8.952 -2.240 1.00 93.00 88 ARG A O 1
ATOM 701 N N . MET A 1 89 ? -2.746 7.855 -3.812 1.00 93.69 89 MET A N 1
ATOM 702 C CA . MET A 1 89 ? -3.479 6.594 -3.666 1.00 93.69 89 MET A CA 1
ATOM 703 C C . MET A 1 89 ? -3.357 6.019 -2.243 1.00 93.69 89 MET A C 1
ATOM 705 O O . MET A 1 89 ? -4.371 5.614 -1.660 1.00 93.69 89 MET A O 1
ATOM 709 N N . LEU A 1 90 ? -2.153 6.042 -1.654 1.00 91.94 90 LEU A N 1
ATOM 710 C CA . LEU A 1 90 ? -1.896 5.540 -0.295 1.00 91.94 90 LEU A CA 1
ATOM 711 C C . LEU A 1 90 ? -2.699 6.270 0.791 1.00 91.94 90 LEU A C 1
ATOM 713 O O . LEU A 1 90 ? -2.950 5.695 1.850 1.00 91.94 90 LEU A O 1
ATOM 717 N N . THR A 1 91 ? -3.183 7.490 0.535 1.00 91.31 91 THR A N 1
ATOM 718 C CA . THR A 1 91 ? -4.055 8.211 1.483 1.00 91.31 91 THR A CA 1
ATOM 719 C C . THR A 1 91 ? -5.364 7.469 1.788 1.00 91.31 91 THR A C 1
ATOM 721 O O . THR A 1 91 ? -5.971 7.708 2.832 1.00 91.31 91 THR A O 1
ATOM 724 N N . THR A 1 92 ? -5.758 6.503 0.945 1.00 87.69 92 THR A N 1
ATOM 725 C CA . THR A 1 92 ? -6.870 5.566 1.207 1.00 87.69 92 THR A CA 1
ATOM 726 C C . THR A 1 92 ? -6.666 4.767 2.503 1.00 87.69 92 THR A C 1
ATOM 728 O O . THR A 1 92 ? -7.640 4.378 3.145 1.00 87.69 92 THR A O 1
ATOM 731 N N . TYR A 1 93 ? -5.411 4.572 2.917 1.00 87.81 93 TYR A N 1
ATOM 732 C CA . TYR A 1 93 ? -5.008 3.858 4.129 1.00 87.81 93 TYR A CA 1
ATOM 733 C C . TYR A 1 93 ? -4.508 4.795 5.240 1.00 87.81 93 TYR A C 1
ATOM 735 O O . TYR A 1 93 ? -3.751 4.382 6.116 1.00 87.81 93 TYR A O 1
ATOM 743 N N . ALA A 1 94 ? -4.913 6.070 5.246 1.00 87.88 94 ALA A N 1
ATOM 744 C CA . ALA A 1 94 ? -4.546 6.989 6.323 1.00 87.88 94 ALA A CA 1
ATOM 745 C C . ALA A 1 94 ? -4.935 6.420 7.707 1.00 87.88 94 ALA A C 1
ATOM 747 O O . ALA A 1 94 ? -6.086 6.050 7.942 1.00 87.88 94 ALA A O 1
ATOM 748 N N . GLY A 1 95 ? -3.963 6.346 8.624 1.00 85.88 95 GLY A N 1
ATOM 749 C CA . GLY A 1 95 ? -4.123 5.740 9.955 1.00 85.88 95 GLY A CA 1
ATOM 750 C C . GLY A 1 95 ? -3.729 4.260 10.049 1.00 85.88 95 GLY A C 1
ATOM 751 O O . GLY A 1 95 ? -3.822 3.682 11.128 1.00 85.88 95 GLY A O 1
ATOM 752 N N . TRP A 1 96 ? -3.272 3.655 8.951 1.00 86.75 96 TRP A N 1
ATOM 753 C CA . TRP A 1 96 ? -2.824 2.264 8.884 1.00 86.75 96 TRP A CA 1
ATOM 754 C C . TRP A 1 96 ? -1.297 2.179 8.783 1.00 86.75 96 TRP A C 1
ATOM 756 O O . TRP A 1 96 ? -0.641 3.108 8.314 1.00 86.75 96 TRP A O 1
ATOM 766 N N . GLY A 1 97 ? -0.728 1.050 9.211 1.00 86.94 97 GLY A N 1
ATOM 767 C CA . GLY A 1 97 ? 0.675 0.711 8.956 1.00 86.94 97 GLY A CA 1
ATOM 768 C C . GLY A 1 97 ? 0.845 -0.028 7.625 1.00 86.94 97 GLY A C 1
ATOM 769 O O . GLY A 1 97 ? -0.064 -0.734 7.193 1.00 86.94 97 GLY A O 1
ATOM 770 N N . MET A 1 98 ? 2.018 0.099 7.000 1.00 90.94 98 MET A N 1
ATOM 771 C CA . MET A 1 98 ? 2.374 -0.587 5.752 1.00 90.94 98 MET A CA 1
ATOM 772 C C . MET A 1 98 ? 3.702 -1.334 5.920 1.00 90.94 98 MET A C 1
ATOM 774 O O . MET A 1 98 ? 4.648 -0.802 6.499 1.00 90.94 98 MET A O 1
ATOM 778 N N . ARG A 1 99 ? 3.774 -2.565 5.404 1.00 90.50 99 ARG A N 1
ATOM 779 C CA . ARG A 1 99 ? 5.012 -3.347 5.267 1.00 90.50 99 ARG A CA 1
ATOM 780 C C . ARG A 1 99 ? 5.308 -3.502 3.779 1.00 90.50 99 ARG A C 1
ATOM 782 O O . ARG A 1 99 ? 4.403 -3.852 3.031 1.00 90.50 99 ARG A O 1
ATOM 789 N N . ILE A 1 100 ? 6.549 -3.254 3.370 1.00 91.12 100 ILE A N 1
ATOM 790 C CA . ILE A 1 100 ? 6.998 -3.396 1.979 1.00 91.12 100 ILE A CA 1
ATOM 791 C C . ILE A 1 100 ? 7.972 -4.573 1.914 1.00 91.12 100 ILE A C 1
ATOM 793 O O . ILE A 1 100 ? 8.851 -4.690 2.768 1.00 91.12 100 ILE A O 1
ATOM 797 N N . CYS A 1 101 ? 7.802 -5.443 0.921 1.00 92.44 101 CYS A N 1
ATOM 798 C CA . CYS A 1 101 ? 8.701 -6.553 0.627 1.00 92.44 101 CYS A CA 1
ATOM 799 C C . CYS A 1 101 ? 9.191 -6.400 -0.815 1.00 92.44 101 CYS A C 1
ATOM 801 O O . CYS A 1 101 ? 8.374 -6.240 -1.718 1.00 92.44 101 CYS A O 1
ATOM 803 N N . PHE A 1 102 ? 10.507 -6.415 -1.017 1.00 92.25 102 PHE A N 1
ATOM 804 C CA . PHE A 1 102 ? 11.102 -6.371 -2.348 1.00 92.25 102 PHE A CA 1
ATOM 805 C C . PHE A 1 102 ? 11.337 -7.797 -2.835 1.00 92.25 102 PHE A C 1
ATOM 807 O O . PHE A 1 102 ? 12.024 -8.576 -2.173 1.00 92.25 102 PHE A O 1
ATOM 814 N N . VAL A 1 103 ? 10.777 -8.124 -3.995 1.00 91.88 103 VAL A N 1
ATOM 815 C CA . VAL A 1 103 ? 10.949 -9.411 -4.670 1.00 91.88 103 VAL A CA 1
ATOM 816 C C . VAL A 1 103 ? 11.330 -9.176 -6.130 1.00 91.88 103 VAL A C 1
ATOM 818 O O . VAL A 1 103 ? 11.023 -8.110 -6.667 1.00 91.88 103 VAL A O 1
ATOM 821 N N . PRO A 1 104 ? 11.992 -10.142 -6.785 1.00 92.12 104 PRO A N 1
ATOM 822 C CA . PRO A 1 104 ? 12.122 -10.143 -8.236 1.00 92.12 104 PRO A CA 1
ATOM 823 C C . PRO A 1 104 ? 10.757 -10.017 -8.929 1.00 92.12 104 PRO A C 1
ATOM 825 O O . PRO A 1 104 ? 9.760 -10.553 -8.441 1.00 92.12 104 PRO A O 1
ATOM 828 N N . GLU A 1 105 ? 10.718 -9.334 -10.074 1.00 89.12 105 GLU A N 1
ATOM 829 C CA . GLU A 1 105 ? 9.485 -9.084 -10.838 1.00 89.12 105 GLU A CA 1
ATOM 830 C C . GLU A 1 105 ? 8.722 -10.380 -11.167 1.00 89.12 105 GLU A C 1
ATOM 832 O O . GLU A 1 105 ? 7.502 -10.452 -11.019 1.00 89.12 105 GLU A O 1
ATOM 837 N N . ASP A 1 106 ? 9.443 -11.452 -11.504 1.00 90.62 106 ASP A N 1
ATOM 838 C CA . ASP A 1 106 ? 8.887 -12.769 -11.839 1.00 90.62 106 ASP A CA 1
ATOM 839 C C . ASP A 1 106 ? 8.245 -13.504 -10.646 1.00 90.62 106 ASP A C 1
ATOM 841 O O . ASP A 1 106 ? 7.639 -14.568 -10.808 1.00 90.62 106 ASP A O 1
ATOM 845 N N . GLN A 1 107 ? 8.366 -12.950 -9.437 1.00 90.81 107 GLN A N 1
ATOM 846 C CA . GLN A 1 107 ? 7.851 -13.526 -8.196 1.00 90.81 107 GLN A CA 1
ATOM 847 C C . GLN A 1 107 ? 6.699 -12.726 -7.589 1.00 90.81 107 GLN A C 1
ATOM 849 O O . GLN A 1 107 ? 6.165 -13.144 -6.565 1.00 90.81 107 GLN A O 1
ATOM 854 N N . LEU A 1 108 ? 6.261 -11.637 -8.228 1.00 90.50 108 LEU A N 1
ATOM 855 C CA . LEU A 1 108 ? 5.196 -10.772 -7.708 1.00 90.50 108 LEU A CA 1
ATOM 856 C C . LEU A 1 108 ? 3.866 -11.499 -7.459 1.00 90.50 108 LEU A C 1
ATOM 858 O O . LEU A 1 108 ? 3.115 -11.102 -6.577 1.00 90.50 108 LEU A O 1
ATOM 862 N N . GLU A 1 109 ? 3.557 -12.558 -8.211 1.00 89.44 109 GLU A N 1
ATOM 863 C CA . GLU A 1 109 ? 2.312 -13.327 -8.043 1.00 89.44 109 GLU A CA 1
ATOM 864 C C . GLU A 1 109 ? 2.354 -14.359 -6.904 1.00 89.44 109 GLU A C 1
ATOM 866 O O . GLU A 1 109 ? 1.366 -15.058 -6.666 1.00 89.44 109 GLU A O 1
ATOM 871 N N . ARG A 1 110 ? 3.498 -14.520 -6.234 1.00 88.62 110 ARG A N 1
ATOM 872 C CA . ARG A 1 110 ? 3.692 -15.523 -5.183 1.00 88.62 110 ARG A CA 1
ATOM 873 C C . ARG A 1 110 ? 3.795 -14.843 -3.828 1.00 88.62 110 ARG A C 1
ATOM 875 O O . ARG A 1 110 ? 4.396 -13.782 -3.704 1.00 88.62 110 ARG A O 1
ATOM 882 N N . GLU A 1 111 ? 3.259 -15.497 -2.800 1.00 88.19 111 GLU A N 1
ATOM 883 C CA . GLU A 1 111 ? 3.470 -15.052 -1.423 1.00 88.19 111 GLU A CA 1
ATOM 884 C C . GLU A 1 111 ? 4.974 -15.124 -1.096 1.00 88.19 111 GLU A C 1
ATOM 886 O O . GLU A 1 111 ? 5.571 -16.198 -1.230 1.00 88.19 111 GLU A O 1
ATOM 891 N N . PRO A 1 112 ? 5.607 -14.005 -0.702 1.00 89.00 112 PRO A N 1
ATOM 892 C CA . PRO A 1 112 ? 7.028 -13.992 -0.402 1.00 89.00 112 PRO A CA 1
ATOM 893 C C . PRO A 1 112 ? 7.314 -14.691 0.925 1.00 89.00 112 PRO A C 1
ATOM 895 O O . PRO A 1 112 ? 6.662 -14.439 1.940 1.00 89.00 112 PRO A O 1
ATOM 898 N N . GLU A 1 113 ? 8.360 -15.512 0.950 1.00 90.19 113 GLU A N 1
ATOM 899 C CA . GLU A 1 113 ? 8.911 -16.021 2.203 1.00 90.19 113 GLU A CA 1
ATOM 900 C C . GLU A 1 113 ? 9.711 -14.911 2.902 1.00 90.19 113 GLU A C 1
ATOM 902 O O . GLU A 1 113 ? 10.602 -14.300 2.311 1.00 90.19 113 GLU A O 1
ATOM 907 N N . ILE A 1 114 ? 9.392 -14.634 4.170 1.00 90.12 114 ILE A N 1
ATOM 908 C CA . ILE A 1 114 ? 10.025 -13.562 4.950 1.00 90.12 114 ILE A CA 1
ATOM 909 C C . ILE A 1 114 ? 10.870 -14.173 6.067 1.00 90.12 114 ILE A C 1
ATOM 911 O O . ILE A 1 114 ? 10.345 -14.801 6.987 1.00 90.12 114 ILE A O 1
ATOM 915 N N . GLU A 1 115 ? 12.176 -13.920 6.028 1.00 91.12 115 GLU A N 1
ATOM 916 C CA . GLU A 1 115 ? 13.110 -14.251 7.105 1.00 91.12 115 GLU A CA 1
ATOM 917 C C . GLU A 1 115 ? 13.353 -13.026 8.001 1.00 91.12 115 GLU A C 1
ATOM 919 O O . GLU A 1 115 ? 13.599 -11.924 7.512 1.00 91.12 115 GLU A O 1
ATOM 924 N N . VAL A 1 116 ? 13.307 -13.206 9.326 1.00 92.06 116 VAL A N 1
ATOM 925 C CA . VAL A 1 116 ? 13.643 -12.148 10.293 1.00 92.06 116 VAL A CA 1
ATOM 926 C C . VAL A 1 116 ? 15.089 -12.329 10.744 1.00 92.06 116 VAL A C 1
ATOM 928 O O . VAL A 1 116 ? 15.375 -13.131 11.633 1.00 92.06 116 VAL A O 1
ATOM 931 N N . ARG A 1 117 ? 15.995 -11.573 10.127 1.00 91.06 117 ARG A N 1
ATOM 932 C CA . ARG A 1 117 ? 17.415 -11.507 10.489 1.00 91.06 117 ARG A CA 1
ATOM 933 C C . ARG A 1 117 ? 18.000 -10.142 10.141 1.00 91.06 117 ARG A C 1
ATOM 935 O O . ARG A 1 117 ? 17.407 -9.398 9.365 1.00 91.06 117 ARG A O 1
ATOM 942 N N . GLU A 1 118 ? 19.179 -9.851 10.679 1.00 88.69 118 GLU A N 1
ATOM 943 C CA . GLU A 1 118 ? 19.970 -8.710 10.216 1.00 88.69 118 GLU A CA 1
ATOM 944 C C . GLU A 1 118 ? 20.461 -8.951 8.770 1.00 88.69 118 GLU A C 1
ATOM 946 O O . GLU A 1 118 ? 20.769 -10.102 8.400 1.00 88.69 118 GLU A O 1
ATOM 951 N N . PRO A 1 119 ? 20.528 -7.900 7.933 1.00 84.50 119 PRO A N 1
ATOM 952 C CA . PRO A 1 119 ? 21.182 -7.963 6.632 1.00 84.50 119 PRO A CA 1
ATOM 953 C C . PRO A 1 119 ? 22.640 -8.411 6.777 1.00 84.50 119 PRO A C 1
ATOM 955 O O . PRO A 1 119 ? 23.288 -8.147 7.787 1.00 84.50 119 PRO A O 1
ATOM 958 N N . ASN A 1 120 ? 23.158 -9.122 5.775 1.00 81.75 120 ASN A N 1
ATOM 959 C CA . ASN A 1 120 ? 24.576 -9.471 5.750 1.00 81.75 120 ASN A CA 1
ATOM 960 C C . ASN A 1 120 ? 25.295 -8.412 4.911 1.00 81.75 120 ASN A C 1
ATOM 962 O O . ASN A 1 120 ? 25.096 -8.385 3.698 1.00 81.75 120 ASN A O 1
ATOM 966 N N . ASP A 1 121 ? 26.110 -7.566 5.545 1.00 71.88 121 ASP A N 1
ATOM 967 C CA . ASP A 1 121 ? 26.726 -6.372 4.935 1.00 71.88 121 ASP A CA 1
ATOM 968 C C . ASP A 1 121 ? 27.518 -6.653 3.637 1.00 71.88 121 ASP A C 1
ATOM 970 O O . ASP A 1 121 ? 27.730 -5.752 2.827 1.00 71.88 121 ASP A O 1
ATOM 974 N N . GLU A 1 122 ? 27.948 -7.899 3.411 1.00 60.97 122 GLU A N 1
ATOM 975 C CA . GLU A 1 122 ? 28.770 -8.302 2.260 1.00 60.97 122 GLU A CA 1
ATOM 976 C C . GLU A 1 122 ? 27.975 -8.792 1.030 1.00 60.97 122 GLU A C 1
ATOM 978 O O . GLU A 1 122 ? 28.562 -8.952 -0.038 1.00 60.97 122 GLU A O 1
ATOM 983 N N . ALA A 1 123 ? 26.664 -9.046 1.138 1.00 55.66 123 ALA A N 1
ATOM 984 C CA . ALA A 1 123 ? 25.895 -9.716 0.076 1.00 55.66 123 ALA A CA 1
ATOM 985 C C . ALA A 1 123 ? 25.113 -8.772 -0.864 1.00 55.66 123 ALA A C 1
ATOM 987 O O . ALA A 1 123 ? 24.764 -9.179 -1.973 1.00 55.66 123 ALA A O 1
ATOM 988 N N . ASP A 1 124 ? 24.856 -7.524 -0.460 1.00 51.84 124 ASP A N 1
ATOM 989 C CA . ASP A 1 124 ? 23.827 -6.682 -1.100 1.00 51.84 124 ASP A CA 1
ATOM 990 C C . ASP A 1 124 ? 24.335 -5.742 -2.215 1.00 51.84 124 ASP A C 1
ATOM 992 O O . ASP A 1 124 ? 23.529 -5.130 -2.911 1.00 51.84 124 ASP A O 1
ATOM 996 N N . TYR A 1 125 ? 25.648 -5.661 -2.461 1.00 48.00 125 TYR A N 1
ATOM 997 C CA . TYR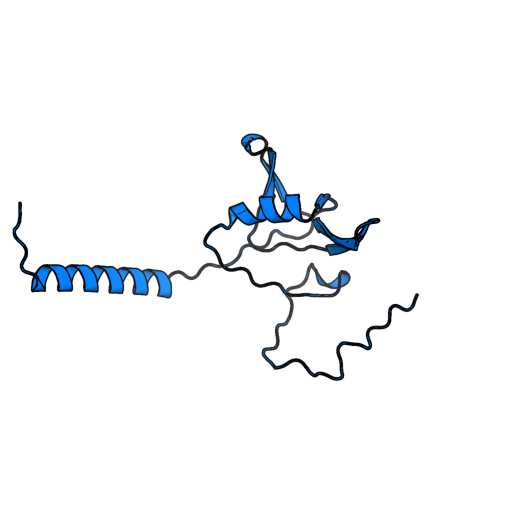 A 1 125 ? 26.225 -4.809 -3.521 1.00 48.00 125 TYR A CA 1
ATOM 998 C C . TYR A 1 125 ? 26.676 -5.568 -4.785 1.00 48.00 125 TYR A C 1
ATOM 1000 O O . TYR A 1 125 ? 27.238 -4.953 -5.684 1.00 48.00 125 TYR A O 1
ATOM 1008 N N . CYS A 1 126 ? 26.457 -6.886 -4.872 1.00 39.31 126 CYS A N 1
ATOM 1009 C CA . CYS A 1 126 ? 26.915 -7.737 -5.989 1.00 39.31 126 CYS A CA 1
ATOM 1010 C C . CYS A 1 126 ? 25.780 -8.329 -6.844 1.00 39.31 126 CYS A C 1
ATOM 1012 O O . CYS A 1 126 ? 25.974 -9.345 -7.509 1.00 39.31 126 CYS A O 1
ATOM 1014 N N . ARG A 1 127 ? 24.584 -7.725 -6.863 1.00 43.09 127 ARG A N 1
ATOM 1015 C CA . ARG A 1 127 ? 23.659 -7.941 -7.990 1.00 43.09 127 ARG A CA 1
ATOM 1016 C C . ARG A 1 127 ? 23.984 -6.914 -9.065 1.00 43.09 127 ARG A C 1
ATOM 1018 O O . ARG A 1 127 ? 23.341 -5.874 -9.167 1.00 43.09 127 ARG A O 1
ATOM 1025 N N . ASP A 1 128 ? 25.066 -7.217 -9.772 1.00 41.06 128 ASP A N 1
ATOM 1026 C CA 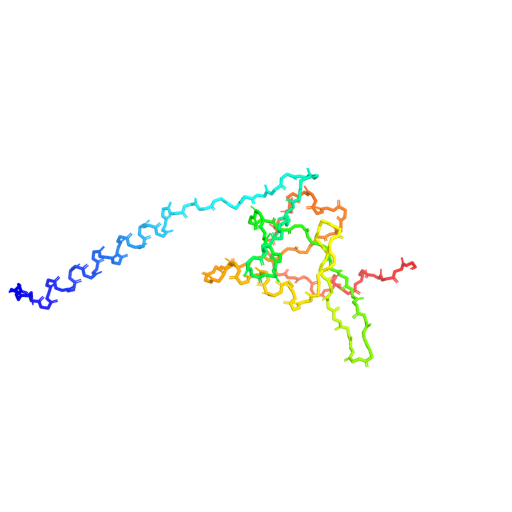. ASP A 1 128 ? 25.532 -6.512 -10.953 1.00 41.06 128 ASP A CA 1
ATOM 1027 C C . ASP A 1 128 ? 24.394 -6.335 -11.965 1.00 41.06 128 ASP A C 1
ATOM 1029 O O . ASP A 1 128 ? 23.662 -7.269 -12.304 1.00 41.06 128 ASP A O 1
ATOM 1033 N N . TRP A 1 129 ? 24.274 -5.098 -12.434 1.00 44.59 129 TRP A N 1
ATOM 1034 C CA . TRP A 1 129 ? 23.608 -4.728 -13.671 1.00 44.59 129 TRP A CA 1
ATOM 1035 C C . TRP A 1 129 ? 24.445 -5.246 -14.847 1.00 44.59 129 TRP A C 1
ATOM 1037 O O . TRP A 1 129 ? 25.201 -4.484 -15.443 1.00 44.59 129 TRP A O 1
ATOM 1047 N N . ASP A 1 130 ? 24.333 -6.535 -15.154 1.00 39.53 130 ASP A N 1
ATOM 1048 C CA . ASP A 1 130 ? 24.881 -7.123 -16.377 1.00 39.53 130 ASP A CA 1
ATOM 1049 C C . ASP A 1 130 ? 23.729 -7.569 -17.292 1.00 39.53 130 ASP A C 1
ATOM 1051 O O . ASP A 1 130 ? 23.212 -8.676 -17.146 1.00 39.53 130 ASP A O 1
ATOM 1055 N N . GLU A 1 131 ? 23.325 -6.686 -18.215 1.00 34.53 131 GLU A N 1
ATOM 1056 C CA . GLU A 1 131 ? 23.158 -6.971 -19.659 1.00 34.53 131 GLU A CA 1
ATOM 1057 C C . GLU A 1 131 ? 22.982 -5.685 -20.489 1.00 34.53 131 GLU A C 1
ATOM 1059 O O . GLU A 1 131 ? 22.133 -4.834 -20.137 1.00 34.53 131 GLU A O 1
#